Protein AF-M0N2U1-F1 (afdb_monomer_lite)

Radius of gyration: 25.05 Å; chains: 1; bounding box: 85×55×48 Å

Secondary structure (DSSP, 8-state):
-------------------------TTS-----S--GGG-TTGGGS-HHHHHHHHHHHHHHHHHHH-HHHHHHHH---SGGGGGGT-----BHHHHHHHHTTSTTS--HHHHHHHHHHHHHHHHHHHT--HHHHHHHTTTSS-HHHHHHHHTTSS--BHHHHHHHHHHHHHT--

pLDDT: mean 83.79, std 22.38, range [33.94, 98.12]

InterPro domains:
  IPR043809 Protein of unknown function DUF5791 [PF19104] (51-172)

Sequence (174 aa):
MGELAAVTGLAEALARGYGVTDELNPLTLGTATGAMFHDVENAGELTPDELRARYDELLRAVVESHGSDTVREETGVEGVGALTNGESPSLTLDEAAAVLALDPEEPDADAIAMEARDHLLMGMTTAVLDVEALESGIDGALDAREIQQKIEGRLAMELDEFALLHGHIEERKP

Structure (mmCIF, N/CA/C/O backbone):
data_AF-M0N2U1-F1
#
_entry.id   AF-M0N2U1-F1
#
loop_
_atom_site.group_PDB
_atom_site.id
_atom_site.type_symbol
_atom_site.label_atom_id
_atom_site.label_alt_id
_atom_site.label_comp_id
_atom_site.label_asym_id
_atom_site.label_entity_id
_atom_site.label_seq_id
_atom_site.pdbx_PDB_ins_code
_atom_site.Cartn_x
_atom_site.Cartn_y
_atom_site.Cartn_z
_atom_site.occupancy
_atom_site.B_iso_or_equiv
_atom_site.auth_seq_id
_atom_site.auth_comp_id
_atom_site.auth_asym_id
_atom_site.auth_atom_id
_atom_site.pdbx_PDB_model_num
ATOM 1 N N . MET A 1 1 ? 71.643 -44.324 28.286 1.00 44.03 1 MET A N 1
ATOM 2 C CA . MET A 1 1 ? 71.503 -43.471 27.090 1.00 44.03 1 MET A CA 1
ATOM 3 C C . MET A 1 1 ? 70.405 -42.478 27.443 1.00 44.03 1 MET A C 1
ATOM 5 O O . MET A 1 1 ? 69.265 -42.899 27.504 1.00 44.03 1 MET A O 1
ATOM 9 N N . GLY A 1 2 ? 70.680 -41.287 27.990 1.00 38.31 2 GLY A N 1
ATOM 10 C CA . GLY A 1 2 ? 71.534 -40.236 27.411 1.00 38.31 2 GLY A CA 1
ATOM 11 C C . GLY A 1 2 ? 70.868 -39.805 26.102 1.00 38.31 2 GLY A C 1
ATOM 12 O O . GLY A 1 2 ? 70.761 -40.653 25.231 1.00 38.31 2 GLY A O 1
ATOM 13 N N . GLU A 1 3 ? 70.335 -38.599 25.909 1.00 37.66 3 GLU A N 1
ATOM 14 C CA . GLU A 1 3 ? 71.029 -37.320 26.054 1.00 37.66 3 GLU A CA 1
ATOM 15 C C . GLU A 1 3 ? 70.107 -36.173 25.529 1.00 37.66 3 GLU A C 1
ATOM 17 O O . GLU A 1 3 ? 69.334 -36.413 24.608 1.00 37.66 3 GLU A O 1
ATOM 22 N N . LEU A 1 4 ? 70.215 -34.974 26.139 1.00 43.44 4 LEU A N 1
ATOM 23 C CA . LEU A 1 4 ? 69.931 -33.588 25.662 1.00 43.44 4 LEU A CA 1
ATOM 24 C C . LEU A 1 4 ? 68.534 -33.235 25.089 1.00 43.44 4 LEU A C 1
ATOM 26 O O . LEU A 1 4 ? 68.082 -33.776 24.093 1.00 43.44 4 LEU A O 1
ATOM 30 N N . ALA A 1 5 ? 67.739 -32.342 25.690 1.00 39.34 5 ALA A N 1
ATOM 31 C CA . ALA A 1 5 ? 67.954 -30.910 25.966 1.00 39.34 5 ALA A CA 1
ATOM 32 C C . ALA A 1 5 ? 68.132 -30.023 24.711 1.00 39.34 5 ALA A C 1
ATOM 34 O O . ALA A 1 5 ? 69.195 -29.989 24.107 1.00 39.34 5 ALA A O 1
ATOM 35 N N . ALA A 1 6 ? 67.057 -29.275 24.425 1.00 43.69 6 ALA A N 1
ATOM 36 C CA . ALA A 1 6 ? 66.978 -27.889 23.948 1.00 43.69 6 ALA A CA 1
ATOM 37 C C . ALA A 1 6 ? 67.895 -27.410 22.806 1.00 43.69 6 ALA A C 1
ATOM 39 O O . ALA A 1 6 ? 69.082 -27.206 23.020 1.00 43.69 6 ALA A O 1
ATOM 40 N N . VAL A 1 7 ? 67.285 -26.977 21.693 1.00 43.22 7 VAL A N 1
ATOM 41 C CA . VAL A 1 7 ? 67.688 -25.726 21.024 1.00 43.22 7 VAL A CA 1
ATOM 42 C C . VAL A 1 7 ? 66.454 -24.947 20.568 1.00 43.22 7 VAL A C 1
ATOM 44 O O . VAL A 1 7 ? 65.577 -25.430 19.860 1.00 43.22 7 VAL A O 1
ATOM 47 N N . THR A 1 8 ? 66.445 -23.719 21.052 1.00 40.38 8 THR A N 1
ATOM 48 C CA . THR A 1 8 ? 65.544 -22.591 20.883 1.00 40.38 8 THR A CA 1
ATOM 49 C C . THR A 1 8 ? 65.697 -21.936 19.504 1.00 40.38 8 THR A C 1
ATOM 51 O O . THR A 1 8 ? 66.813 -21.764 19.024 1.00 40.38 8 THR A O 1
ATOM 54 N N . GLY A 1 9 ? 64.591 -21.453 18.940 1.00 39.97 9 GLY A N 1
ATOM 55 C CA . GLY A 1 9 ? 64.540 -20.382 17.935 1.00 39.97 9 GLY A CA 1
ATOM 56 C C . GLY A 1 9 ? 63.079 -19.934 17.800 1.00 39.97 9 GLY A C 1
ATOM 57 O O . GLY A 1 9 ? 62.253 -20.742 17.397 1.00 39.97 9 GLY A O 1
ATOM 58 N N . LEU A 1 10 ? 62.638 -18.810 18.389 1.00 36.81 10 LEU A N 1
ATOM 59 C CA . LEU A 1 10 ? 62.730 -17.438 17.841 1.00 36.81 10 LEU A CA 1
ATOM 60 C C . LEU A 1 10 ? 62.338 -17.412 16.352 1.00 36.81 10 LEU A C 1
ATOM 62 O O . LEU A 1 10 ? 62.996 -18.062 15.557 1.00 36.81 10 LEU A O 1
ATOM 66 N N . ALA A 1 11 ? 61.358 -16.660 15.868 1.00 35.38 11 ALA A N 1
ATOM 67 C CA . ALA A 1 11 ? 60.443 -15.692 16.446 1.00 35.38 11 ALA A CA 1
ATOM 68 C C . ALA A 1 11 ? 59.390 -15.368 15.360 1.00 35.38 11 ALA A C 1
ATOM 70 O O . ALA A 1 11 ? 59.608 -15.644 14.186 1.00 35.38 11 ALA A O 1
ATOM 71 N N . GLU A 1 12 ? 58.316 -14.706 15.787 1.00 37.94 12 GLU A N 1
ATOM 72 C CA . GLU A 1 12 ? 57.487 -13.782 14.999 1.00 37.94 12 GLU A CA 1
ATOM 73 C C . GLU A 1 12 ? 56.358 -14.290 14.078 1.00 37.94 12 GLU A C 1
ATOM 75 O O . GLU A 1 12 ? 56.543 -14.923 13.047 1.00 37.94 12 GLU A O 1
ATOM 80 N N . ALA A 1 13 ? 55.176 -13.784 14.459 1.00 34.44 13 ALA A N 1
ATOM 81 C CA . ALA A 1 13 ? 54.140 -13.202 13.611 1.00 34.44 13 ALA A CA 1
ATOM 82 C C . ALA A 1 13 ? 53.221 -14.153 12.828 1.00 34.44 13 ALA A C 1
ATOM 84 O O . ALA A 1 13 ? 53.445 -14.463 11.666 1.00 34.44 13 ALA A O 1
ATOM 85 N N . LEU A 1 14 ? 52.068 -14.469 13.431 1.00 41.84 14 LEU A N 1
ATOM 86 C CA . LEU A 1 14 ? 50.807 -13.771 13.123 1.00 41.84 14 LEU A CA 1
ATOM 87 C C . LEU A 1 14 ? 49.700 -14.253 14.077 1.00 41.84 14 LEU A C 1
ATOM 89 O O . LEU A 1 14 ? 48.951 -15.185 13.804 1.00 41.84 14 LEU A O 1
ATOM 93 N N . ALA A 1 15 ? 49.599 -13.580 15.223 1.00 38.94 15 ALA A N 1
ATOM 94 C CA . ALA A 1 15 ? 48.403 -13.589 16.052 1.00 38.94 15 ALA A CA 1
ATOM 95 C C . ALA A 1 15 ? 47.474 -12.461 15.574 1.00 38.94 15 ALA A C 1
ATOM 97 O O . ALA A 1 15 ? 47.667 -11.300 15.939 1.00 38.94 15 ALA A O 1
ATOM 98 N N . ARG A 1 16 ? 46.491 -12.795 14.732 1.00 37.78 16 ARG A N 1
ATOM 99 C CA . ARG A 1 16 ? 45.284 -11.989 14.470 1.00 37.78 16 ARG A CA 1
ATOM 100 C C . ARG A 1 16 ? 44.292 -12.853 13.690 1.00 37.78 16 ARG A C 1
ATOM 102 O O . ARG A 1 16 ? 44.638 -13.327 12.625 1.00 37.78 16 ARG A O 1
ATOM 109 N N . GLY A 1 17 ? 43.084 -13.133 14.137 1.00 33.94 17 GLY A N 1
ATOM 110 C CA . GLY A 1 17 ? 42.399 -12.832 15.376 1.00 33.94 17 GLY A CA 1
ATOM 111 C C . GLY A 1 17 ? 41.213 -13.791 15.469 1.00 33.94 17 GLY A C 1
ATOM 112 O O . GLY A 1 17 ? 40.732 -14.271 14.451 1.00 33.94 17 GLY A O 1
ATOM 113 N N . TYR A 1 18 ? 40.835 -14.087 16.709 1.00 36.97 18 TYR A N 1
ATOM 114 C CA . TYR A 1 18 ? 39.482 -14.383 17.169 1.00 36.97 18 TYR A CA 1
ATOM 115 C C . TYR A 1 18 ? 38.571 -15.189 16.239 1.00 36.97 18 TYR A C 1
ATOM 117 O O . TYR A 1 18 ? 37.982 -14.663 15.299 1.00 36.97 18 TYR A O 1
ATOM 125 N N . GLY A 1 19 ? 38.347 -16.447 16.632 1.00 38.41 19 GLY A N 1
ATOM 126 C CA . GLY A 1 19 ? 37.052 -17.063 16.394 1.00 38.41 19 GLY A CA 1
ATOM 127 C C . GLY A 1 19 ? 35.972 -16.132 16.932 1.00 38.41 19 GLY A C 1
ATOM 128 O O . GLY A 1 19 ? 35.982 -15.779 18.112 1.00 38.41 19 GLY A O 1
ATOM 129 N N . VAL A 1 20 ? 35.085 -15.716 16.043 1.00 40.09 20 VAL A N 1
ATOM 130 C CA . VAL A 1 20 ? 33.765 -15.247 16.417 1.00 40.09 20 VAL A CA 1
ATOM 131 C C . VAL A 1 20 ? 32.837 -16.338 15.931 1.00 40.09 20 VAL A C 1
ATOM 133 O O . VAL A 1 20 ? 32.883 -16.775 14.783 1.00 40.09 20 VAL A O 1
ATOM 136 N N . THR A 1 21 ? 32.135 -16.866 16.914 1.00 36.91 21 THR A N 1
ATOM 137 C CA . THR A 1 21 ? 30.976 -17.723 16.807 1.00 36.91 21 THR A CA 1
ATOM 138 C C . THR A 1 21 ? 30.068 -17.286 15.671 1.00 36.91 21 THR A C 1
ATOM 140 O O . THR A 1 21 ? 29.909 -16.099 15.404 1.00 36.91 21 THR A O 1
ATOM 143 N N . ASP A 1 22 ? 29.451 -18.284 15.057 1.00 37.91 22 ASP A N 1
ATOM 144 C CA . ASP A 1 22 ? 28.152 -18.205 14.406 1.00 37.91 22 ASP A CA 1
ATOM 145 C C . ASP A 1 22 ? 27.139 -17.629 15.425 1.00 37.91 22 ASP A C 1
ATOM 147 O O . ASP A 1 22 ? 26.360 -18.340 16.055 1.00 37.91 22 ASP A O 1
ATOM 151 N N . GLU A 1 23 ? 27.258 -16.333 15.722 1.00 36.97 23 GLU A N 1
ATOM 152 C CA . GLU A 1 23 ? 26.198 -15.551 16.327 1.00 36.97 23 GLU A CA 1
ATOM 153 C C . GLU A 1 23 ? 25.194 -15.357 15.205 1.00 36.97 23 GLU A C 1
ATOM 155 O O . GLU A 1 23 ? 25.312 -14.456 14.376 1.00 36.97 23 GLU A O 1
ATOM 160 N N . LEU A 1 24 ? 24.214 -16.262 15.177 1.00 43.38 24 LEU A N 1
ATOM 161 C CA . LEU A 1 24 ? 22.829 -15.910 14.905 1.00 43.38 24 LEU A CA 1
ATOM 162 C C . LEU A 1 24 ? 22.649 -14.450 15.298 1.00 43.38 24 LEU A C 1
ATOM 164 O O . LEU A 1 24 ? 22.665 -14.169 16.491 1.00 43.38 24 LEU A O 1
ATOM 168 N N . ASN A 1 25 ? 22.576 -13.543 14.326 1.00 35.00 25 ASN A N 1
ATOM 169 C CA . ASN A 1 25 ? 22.327 -12.140 14.592 1.00 35.00 25 ASN A CA 1
ATOM 170 C C . ASN A 1 25 ? 20.995 -12.055 15.355 1.00 35.00 25 ASN A C 1
ATOM 172 O O . ASN A 1 25 ? 19.947 -12.225 14.731 1.00 35.00 25 ASN A O 1
ATOM 176 N N . PRO A 1 26 ? 20.976 -11.814 16.679 1.00 36.38 26 PRO A N 1
ATOM 177 C CA . PRO A 1 26 ? 19.733 -11.717 17.426 1.00 36.38 26 PRO A CA 1
ATOM 178 C C . PRO A 1 26 ? 19.161 -10.292 17.324 1.00 36.38 26 PRO A C 1
ATOM 180 O O . PRO A 1 26 ? 18.277 -9.937 18.094 1.00 36.38 26 PRO A O 1
ATOM 183 N N . LEU A 1 27 ? 19.673 -9.459 16.403 1.00 34.34 27 LEU A N 1
ATOM 184 C CA . LEU A 1 27 ? 19.346 -8.037 16.283 1.00 34.34 27 LEU A CA 1
ATOM 185 C C . LEU A 1 27 ? 18.507 -7.669 15.050 1.00 34.34 27 LEU A C 1
ATOM 187 O O . LEU A 1 27 ? 18.382 -6.490 14.752 1.00 34.34 27 LEU A O 1
ATOM 191 N N . THR A 1 28 ? 17.847 -8.627 14.393 1.00 42.94 28 THR A N 1
ATOM 192 C CA . THR A 1 28 ? 16.688 -8.319 13.520 1.00 42.94 28 THR A CA 1
ATOM 193 C C . THR A 1 28 ? 15.360 -8.759 14.146 1.00 42.94 28 THR A C 1
ATOM 195 O O . THR A 1 28 ? 14.371 -8.971 13.464 1.00 42.94 28 THR A O 1
ATOM 198 N N . LEU A 1 29 ? 15.330 -8.866 15.477 1.00 38.16 29 LEU A N 1
ATOM 199 C CA . LEU A 1 29 ? 14.142 -8.533 16.269 1.00 38.16 29 LEU A CA 1
ATOM 200 C C . LEU A 1 29 ? 14.312 -7.108 16.814 1.00 38.16 29 LEU A C 1
ATOM 202 O O . LEU A 1 29 ? 14.055 -6.828 17.985 1.00 38.16 29 LEU A O 1
ATOM 206 N N . GLY A 1 30 ? 14.834 -6.220 15.961 1.00 34.56 30 GLY A N 1
ATOM 207 C CA . GLY A 1 30 ? 14.670 -4.794 16.148 1.00 34.56 30 GLY A CA 1
ATOM 208 C C . GLY A 1 30 ? 13.175 -4.536 16.131 1.00 34.56 30 GLY A C 1
ATOM 209 O O . GLY A 1 30 ? 12.500 -4.843 15.156 1.00 34.56 30 GLY A O 1
ATOM 210 N N . THR A 1 31 ? 12.674 -4.082 17.269 1.00 35.28 31 THR A N 1
ATOM 211 C CA . THR A 1 31 ? 11.486 -3.246 17.391 1.00 35.28 31 THR A CA 1
ATOM 212 C C . THR A 1 31 ? 11.123 -2.612 16.049 1.00 35.28 31 THR A C 1
ATOM 214 O O . THR A 1 31 ? 11.934 -1.857 15.510 1.00 35.28 31 THR A O 1
ATOM 217 N N . ALA A 1 32 ? 9.942 -2.925 15.512 1.00 40.41 32 ALA A N 1
ATOM 218 C CA . ALA A 1 32 ? 9.318 -2.116 14.475 1.00 40.41 32 ALA A CA 1
ATOM 219 C C . ALA A 1 32 ? 9.077 -0.725 15.082 1.00 40.41 32 ALA A C 1
ATOM 221 O O . ALA A 1 32 ? 8.042 -0.456 15.669 1.00 40.41 32 ALA A O 1
ATOM 222 N N . THR A 1 33 ? 10.118 0.097 15.088 1.00 40.62 33 THR A N 1
ATOM 223 C CA . THR A 1 33 ? 10.041 1.524 15.345 1.00 40.62 33 THR A CA 1
ATOM 224 C C . THR A 1 33 ? 9.908 2.135 13.965 1.00 40.62 33 THR A C 1
ATOM 226 O O . THR A 1 33 ? 10.899 2.181 13.240 1.00 40.62 33 THR A O 1
ATOM 229 N N . GLY A 1 34 ? 8.692 2.533 13.603 1.00 52.81 34 GLY A N 1
ATOM 230 C CA . GLY A 1 34 ? 8.443 3.493 12.531 1.00 52.81 34 GLY A CA 1
ATOM 231 C C . GLY A 1 34 ? 8.988 3.125 11.149 1.00 52.81 34 GLY A C 1
ATOM 232 O O . GLY A 1 34 ? 9.773 3.900 10.608 1.00 52.81 34 GLY A O 1
ATOM 233 N N . ALA A 1 35 ? 8.686 1.936 10.619 1.00 64.44 35 ALA A N 1
ATOM 234 C CA . ALA A 1 35 ? 9.070 1.588 9.249 1.00 64.44 35 ALA A CA 1
ATOM 235 C C . ALA A 1 35 ? 7.842 1.698 8.344 1.00 64.44 35 ALA A C 1
ATOM 237 O O . ALA A 1 35 ? 6.945 0.852 8.403 1.00 64.44 35 ALA A O 1
ATOM 238 N N . MET A 1 36 ? 7.818 2.721 7.489 1.00 84.62 36 MET A N 1
ATOM 239 C CA . MET A 1 36 ? 6.762 2.892 6.498 1.00 84.62 36 MET A CA 1
ATOM 240 C C . MET A 1 36 ? 6.961 1.929 5.322 1.00 84.62 36 MET A C 1
ATOM 242 O O . MET A 1 36 ? 8.021 1.329 5.146 1.00 84.62 36 MET A O 1
ATOM 246 N N . PHE A 1 37 ? 5.949 1.773 4.462 1.00 88.56 37 PHE A N 1
ATOM 247 C CA . PHE A 1 37 ? 6.014 0.818 3.342 1.00 88.56 37 PHE A CA 1
ATOM 248 C C . PHE A 1 37 ? 7.235 1.012 2.425 1.00 88.56 37 PHE A C 1
ATOM 250 O O . PHE A 1 37 ? 7.741 0.053 1.841 1.00 88.56 37 PHE A O 1
ATOM 257 N N . HIS A 1 38 ? 7.713 2.248 2.285 1.00 84.81 38 HIS A N 1
ATOM 258 C CA . HIS A 1 38 ? 8.860 2.570 1.443 1.00 84.81 38 HIS A CA 1
ATOM 259 C C . HIS A 1 38 ? 10.224 2.355 2.131 1.00 84.81 38 HIS A C 1
ATOM 261 O O . HIS A 1 38 ? 11.243 2.341 1.446 1.00 84.81 38 HIS A O 1
ATOM 267 N N . ASP A 1 39 ? 10.246 2.111 3.446 1.00 90.00 39 ASP A N 1
ATOM 268 C CA . ASP A 1 39 ? 11.464 1.858 4.230 1.00 90.00 39 ASP A CA 1
ATOM 269 C C . ASP A 1 39 ? 11.890 0.382 4.234 1.00 90.00 39 ASP A C 1
ATOM 271 O O . ASP A 1 39 ? 12.915 0.028 4.822 1.00 90.00 39 ASP A O 1
ATOM 275 N N . VAL A 1 40 ? 11.117 -0.506 3.594 1.00 89.50 40 VAL A N 1
ATOM 276 C CA . VAL A 1 40 ? 11.459 -1.932 3.529 1.00 89.50 40 VAL A CA 1
ATOM 277 C C . VAL A 1 40 ? 12.793 -2.120 2.806 1.00 89.50 40 VAL A C 1
ATOM 279 O O . VAL A 1 40 ? 12.928 -1.895 1.603 1.00 89.50 40 VAL A O 1
ATOM 282 N N . GLU A 1 41 ? 13.790 -2.567 3.568 1.00 86.62 41 GLU A N 1
ATOM 283 C CA . GLU A 1 41 ? 15.153 -2.748 3.086 1.00 86.62 41 GLU A CA 1
ATOM 284 C C . GLU A 1 41 ? 15.235 -3.792 1.967 1.00 86.62 41 GLU A C 1
ATOM 286 O O . GLU A 1 41 ? 14.596 -4.845 2.016 1.00 86.62 41 GLU A O 1
ATOM 291 N N . ASN A 1 42 ? 16.110 -3.532 0.991 1.00 88.06 42 ASN A N 1
ATOM 292 C CA . ASN A 1 42 ? 16.373 -4.416 -0.149 1.00 88.06 42 ASN A CA 1
ATOM 293 C C . ASN A 1 42 ? 15.111 -4.753 -0.963 1.00 88.06 42 ASN A C 1
ATOM 295 O O . ASN A 1 42 ? 15.037 -5.826 -1.554 1.00 88.06 42 ASN A O 1
ATOM 299 N N . ALA A 1 43 ? 14.131 -3.845 -1.030 1.00 92.25 43 ALA A N 1
ATOM 300 C CA . ALA A 1 43 ? 12.902 -4.052 -1.799 1.00 92.25 43 ALA A CA 1
ATOM 301 C C . ALA A 1 43 ? 13.154 -4.453 -3.269 1.00 92.25 43 ALA A C 1
ATOM 303 O O . ALA A 1 43 ? 12.396 -5.250 -3.810 1.00 92.25 43 ALA A O 1
ATOM 304 N N . GLY A 1 44 ? 14.250 -3.991 -3.886 1.00 92.12 44 GLY A N 1
ATOM 305 C CA . GLY A 1 44 ? 14.653 -4.385 -5.245 1.00 92.12 44 GLY A CA 1
ATOM 306 C C . GLY A 1 44 ? 15.219 -5.804 -5.389 1.00 92.12 44 GLY A C 1
ATOM 307 O O . GLY A 1 44 ? 15.404 -6.273 -6.508 1.00 92.12 44 GLY A O 1
ATOM 308 N N . GLU A 1 45 ? 15.511 -6.494 -4.284 1.00 94.75 45 GLU A N 1
ATOM 309 C CA . GLU A 1 45 ? 15.961 -7.895 -4.271 1.00 94.75 45 GLU A CA 1
ATOM 310 C C . GLU A 1 45 ? 14.813 -8.882 -3.995 1.00 94.75 45 GLU A C 1
ATOM 312 O O . GLU A 1 45 ? 15.006 -10.095 -4.101 1.00 94.75 45 GLU A O 1
ATOM 317 N N . LEU A 1 46 ? 13.631 -8.375 -3.631 1.00 95.56 46 LEU A N 1
ATOM 318 C CA . LEU A 1 46 ? 12.468 -9.170 -3.253 1.00 95.56 46 LEU A CA 1
ATOM 319 C C . LEU A 1 46 ? 11.525 -9.361 -4.441 1.00 95.56 46 LEU A C 1
ATOM 321 O O . LEU A 1 46 ? 11.303 -8.457 -5.247 1.00 95.56 46 LEU A O 1
ATOM 325 N N . THR A 1 47 ? 10.908 -10.537 -4.522 1.00 95.62 47 THR A N 1
ATOM 326 C CA . THR A 1 47 ? 9.751 -10.722 -5.404 1.00 95.62 47 THR A CA 1
ATOM 327 C C . THR A 1 47 ? 8.557 -9.891 -4.910 1.00 95.62 47 THR A C 1
ATOM 329 O O . THR A 1 47 ? 8.488 -9.573 -3.718 1.00 95.62 47 THR A O 1
ATOM 332 N N . PRO A 1 48 ? 7.576 -9.566 -5.776 1.00 95.88 48 PRO A N 1
ATOM 333 C CA . PRO A 1 48 ? 6.384 -8.823 -5.360 1.00 95.88 48 PRO A CA 1
ATOM 334 C C . PRO A 1 48 ? 5.659 -9.458 -4.165 1.00 95.88 48 PRO A C 1
ATOM 336 O O . PRO A 1 48 ? 5.287 -8.748 -3.236 1.00 95.88 48 PRO A O 1
ATOM 339 N N . ASP A 1 49 ? 5.542 -10.790 -4.140 1.00 95.81 49 ASP A N 1
ATOM 340 C CA . ASP A 1 49 ? 4.904 -11.527 -3.041 1.00 95.81 49 ASP A CA 1
ATOM 341 C C . ASP A 1 49 ? 5.719 -11.452 -1.737 1.00 95.81 49 ASP A C 1
ATOM 343 O O . ASP A 1 49 ? 5.157 -11.315 -0.651 1.00 95.81 49 ASP A O 1
ATOM 347 N N . GLU A 1 50 ? 7.053 -11.517 -1.817 1.00 96.12 50 GLU A N 1
ATOM 348 C CA . GLU A 1 50 ? 7.924 -11.375 -0.643 1.00 96.12 50 GLU A CA 1
ATOM 349 C C . GLU A 1 50 ? 7.878 -9.955 -0.077 1.00 96.12 50 GLU A C 1
ATOM 351 O O . GLU A 1 50 ? 7.826 -9.782 1.140 1.00 96.12 50 GLU A O 1
ATOM 356 N N . LEU A 1 51 ? 7.869 -8.940 -0.945 1.00 96.19 51 LEU A N 1
ATOM 357 C CA . LEU A 1 51 ? 7.747 -7.543 -0.540 1.00 96.19 51 LEU A CA 1
ATOM 358 C C . LEU A 1 51 ? 6.363 -7.260 0.058 1.00 96.19 51 LEU A C 1
ATOM 360 O O . LEU A 1 51 ? 6.261 -6.636 1.115 1.00 96.19 51 LEU A O 1
ATOM 364 N N . ARG A 1 52 ? 5.306 -7.810 -0.546 1.00 96.75 52 ARG A N 1
ATOM 365 C CA . ARG A 1 52 ? 3.948 -7.772 0.000 1.00 96.75 52 ARG A CA 1
ATOM 366 C C . ARG A 1 52 ? 3.877 -8.398 1.394 1.00 96.75 52 ARG A C 1
ATOM 368 O O . ARG A 1 52 ? 3.284 -7.807 2.294 1.00 96.75 52 ARG A O 1
ATOM 375 N N . ALA A 1 53 ? 4.536 -9.537 1.606 1.00 95.75 53 ALA A N 1
ATOM 376 C CA . ALA A 1 53 ? 4.594 -10.179 2.916 1.00 95.75 53 ALA A CA 1
ATOM 377 C C . ALA A 1 53 ? 5.277 -9.296 3.978 1.00 95.75 53 ALA A C 1
ATOM 379 O O . ALA A 1 53 ? 4.857 -9.311 5.136 1.00 95.75 53 ALA A O 1
ATOM 380 N N . ARG A 1 54 ? 6.276 -8.480 3.603 1.00 95.94 54 ARG A N 1
ATOM 381 C CA . ARG A 1 54 ? 6.871 -7.488 4.521 1.00 95.94 54 ARG A CA 1
ATOM 382 C C . ARG A 1 54 ? 5.880 -6.396 4.911 1.00 95.94 54 ARG A C 1
ATOM 384 O O . ARG A 1 54 ? 5.842 -6.010 6.073 1.00 95.94 54 ARG A O 1
ATOM 391 N N . TYR A 1 55 ? 5.046 -5.928 3.986 1.00 96.56 55 TYR A N 1
ATOM 392 C CA . TYR A 1 55 ? 3.981 -4.975 4.325 1.00 96.56 55 TYR A CA 1
ATOM 393 C C . TYR A 1 55 ? 2.943 -5.598 5.248 1.00 96.56 55 TYR A C 1
ATOM 395 O O . TYR A 1 55 ? 2.533 -4.973 6.223 1.00 96.56 55 TYR A O 1
ATOM 403 N N . ASP A 1 56 ? 2.569 -6.852 4.997 1.00 96.62 56 ASP A N 1
ATOM 404 C CA . ASP A 1 56 ? 1.648 -7.574 5.869 1.00 96.62 56 ASP A CA 1
ATOM 405 C C . ASP A 1 56 ? 2.231 -7.774 7.281 1.00 96.62 56 ASP A C 1
ATOM 407 O O . ASP A 1 56 ? 1.477 -7.775 8.249 1.00 96.62 56 ASP A O 1
ATOM 411 N N . GLU A 1 57 ? 3.554 -7.912 7.435 1.00 95.44 57 GLU A N 1
ATOM 412 C CA . GLU A 1 57 ? 4.227 -7.938 8.744 1.00 95.44 57 GLU A CA 1
ATOM 413 C C . GLU A 1 57 ? 4.105 -6.603 9.491 1.00 95.44 57 GLU A C 1
ATOM 415 O O . GLU A 1 57 ? 3.777 -6.611 10.681 1.00 95.44 57 GLU A O 1
ATOM 420 N N . LEU A 1 58 ? 4.304 -5.472 8.801 1.00 94.44 58 LEU A N 1
ATOM 421 C CA . LEU A 1 58 ? 4.117 -4.133 9.375 1.00 94.44 58 LEU A CA 1
ATOM 422 C C . LEU A 1 58 ? 2.666 -3.938 9.838 1.00 94.44 58 LEU A C 1
ATOM 424 O O . LEU A 1 58 ? 2.408 -3.585 10.989 1.00 94.44 58 LEU A O 1
ATOM 428 N N . LEU A 1 59 ? 1.706 -4.261 8.970 1.00 95.69 59 LEU A N 1
ATOM 429 C CA . LEU A 1 59 ? 0.280 -4.155 9.280 1.00 95.69 59 LEU A CA 1
ATOM 430 C C . LEU A 1 59 ? -0.133 -5.107 10.407 1.00 95.69 59 LEU A C 1
ATOM 432 O O . LEU A 1 59 ? -0.899 -4.726 11.294 1.00 95.69 59 LEU A O 1
ATOM 436 N N . ARG A 1 60 ? 0.387 -6.341 10.413 1.00 95.88 60 ARG A N 1
ATOM 437 C CA . ARG A 1 60 ? 0.140 -7.319 11.480 1.00 95.88 60 ARG A CA 1
ATOM 438 C C . ARG A 1 60 ? 0.586 -6.778 12.830 1.00 95.88 60 ARG A C 1
ATOM 440 O O . ARG A 1 60 ? -0.168 -6.932 13.785 1.00 95.88 60 ARG A O 1
ATOM 447 N N . ALA A 1 61 ? 1.752 -6.138 12.917 1.00 94.25 61 ALA A N 1
ATOM 448 C CA . ALA A 1 61 ? 2.245 -5.582 14.175 1.00 94.25 61 ALA A CA 1
ATOM 449 C C . ALA A 1 61 ? 1.258 -4.561 14.771 1.00 94.25 61 ALA A C 1
ATOM 451 O O . ALA A 1 61 ? 0.928 -4.631 15.959 1.00 94.25 61 ALA A O 1
ATOM 452 N N . VAL A 1 62 ? 0.704 -3.680 13.935 1.00 95.12 62 VAL A N 1
ATOM 453 C CA . VAL A 1 62 ? -0.310 -2.708 14.367 1.00 95.12 62 VAL A CA 1
ATOM 454 C C . VAL A 1 62 ? -1.619 -3.402 14.762 1.00 95.12 62 VAL A C 1
ATOM 456 O O . VAL A 1 62 ? -2.184 -3.124 15.824 1.00 95.12 62 VAL A O 1
ATOM 459 N N . VAL A 1 63 ? -2.083 -4.374 13.971 1.00 95.69 63 VAL A N 1
ATOM 460 C CA . VAL A 1 63 ? -3.307 -5.139 14.272 1.00 95.69 63 VAL A CA 1
ATOM 461 C C . VAL A 1 63 ? -3.178 -5.950 15.565 1.00 95.69 63 VAL A C 1
ATOM 463 O O . VAL A 1 63 ? -4.146 -6.047 16.318 1.00 95.69 63 VAL A O 1
ATOM 466 N N . GLU A 1 64 ? -2.011 -6.518 15.859 1.00 95.00 64 GLU A N 1
ATOM 467 C CA . GLU A 1 64 ? -1.746 -7.238 17.109 1.00 95.00 64 GLU A CA 1
ATOM 468 C C . GLU A 1 64 ? -1.702 -6.298 18.321 1.00 95.00 64 GLU A C 1
ATOM 470 O O . GLU A 1 64 ? -2.166 -6.674 19.399 1.00 95.00 64 GLU A O 1
ATOM 475 N N . SER A 1 65 ? -1.203 -5.071 18.142 1.00 94.50 65 SER A N 1
ATOM 476 C CA . SER A 1 65 ? -1.142 -4.049 19.192 1.00 94.50 65 SER A CA 1
ATOM 477 C C . SER A 1 65 ? -2.530 -3.499 19.561 1.00 94.50 65 SER A C 1
ATOM 479 O O . SER A 1 65 ? -2.877 -3.414 20.742 1.00 94.50 65 SER A O 1
ATOM 481 N N . HIS A 1 66 ? -3.362 -3.178 18.563 1.00 94.38 66 HIS A N 1
ATOM 482 C CA . HIS A 1 66 ? -4.669 -2.534 18.774 1.00 94.38 66 HIS A CA 1
ATOM 483 C C . HIS A 1 66 ? -5.846 -3.521 18.837 1.00 94.38 66 HIS A C 1
ATOM 485 O O . HIS A 1 66 ? -6.884 -3.227 19.438 1.00 94.38 66 HIS A O 1
ATOM 491 N N . GLY A 1 67 ? -5.690 -4.703 18.240 1.00 95.19 67 GLY A N 1
ATOM 492 C CA . GLY A 1 67 ? -6.746 -5.689 18.038 1.00 95.19 67 GLY A CA 1
ATOM 493 C C . GLY A 1 67 ? -7.603 -5.392 16.803 1.00 95.19 67 GLY A C 1
ATOM 494 O O . GLY A 1 67 ? -8.030 -4.264 16.575 1.00 95.19 67 GLY A O 1
ATOM 495 N N . SER A 1 68 ? -7.912 -6.431 16.019 1.00 94.25 68 SER A N 1
ATOM 496 C CA . SER A 1 68 ? -8.639 -6.300 14.739 1.00 94.25 68 SER A CA 1
ATOM 497 C C . SER A 1 68 ? -10.009 -5.609 14.822 1.00 94.25 68 SER A C 1
ATOM 499 O O . SER A 1 68 ? -10.367 -4.879 13.901 1.00 94.25 68 SER A O 1
ATOM 501 N N . ASP A 1 69 ? -10.762 -5.791 15.913 1.00 95.38 69 ASP A N 1
ATOM 502 C CA . ASP A 1 69 ? -12.047 -5.104 16.103 1.00 95.38 69 ASP A CA 1
ATOM 503 C C . ASP A 1 69 ? -11.854 -3.589 16.271 1.00 95.38 69 ASP A C 1
ATOM 505 O O . ASP A 1 69 ? -12.567 -2.819 15.632 1.00 95.38 69 ASP A O 1
ATOM 509 N N . THR A 1 70 ? -10.857 -3.170 17.057 1.00 95.50 70 THR A N 1
ATOM 510 C CA . THR A 1 70 ? -10.491 -1.757 17.238 1.00 95.50 70 THR A CA 1
ATOM 511 C C . THR A 1 70 ? -10.026 -1.143 15.923 1.00 95.50 70 THR A C 1
ATOM 513 O O . THR A 1 70 ? -10.474 -0.063 15.559 1.00 95.50 70 THR A O 1
ATOM 516 N N . VAL A 1 71 ? -9.164 -1.847 15.177 1.00 96.62 71 VAL A N 1
ATOM 517 C CA . VAL A 1 71 ? -8.671 -1.366 13.876 1.00 96.62 71 VAL A CA 1
ATOM 518 C C . VAL A 1 71 ? -9.840 -1.110 12.930 1.00 96.62 71 VAL A C 1
ATOM 520 O O . VAL A 1 71 ? -9.924 -0.033 12.347 1.00 96.62 71 VAL A O 1
ATOM 523 N N . ARG A 1 72 ? -10.782 -2.054 12.823 1.00 96.56 72 ARG A N 1
ATOM 524 C CA . ARG A 1 72 ? -11.992 -1.882 12.008 1.00 96.56 72 ARG A CA 1
ATOM 525 C C . ARG A 1 72 ? -12.837 -0.696 12.477 1.00 96.56 72 ARG A C 1
ATOM 527 O O . ARG A 1 72 ? -13.334 0.052 11.646 1.00 96.56 72 ARG A O 1
ATOM 534 N N . GLU A 1 73 ? -13.032 -0.530 13.784 1.00 96.56 73 GLU A N 1
ATOM 535 C CA . GLU A 1 73 ? -13.842 0.565 14.337 1.00 96.56 73 GLU A CA 1
ATOM 536 C C . GLU A 1 73 ? -13.240 1.950 14.063 1.00 96.56 73 GLU A C 1
ATOM 538 O O . GLU A 1 73 ? -13.980 2.869 13.715 1.00 96.56 73 GLU A O 1
ATOM 543 N N . GLU A 1 74 ? -11.920 2.089 14.177 1.00 95.94 74 GLU A N 1
ATOM 544 C CA . GLU A 1 74 ? -11.222 3.370 14.006 1.00 95.94 74 GLU A CA 1
ATOM 545 C C . GLU A 1 74 ? -10.970 3.718 12.530 1.00 95.94 74 GLU A C 1
ATOM 547 O O . GLU A 1 74 ? -11.051 4.883 12.144 1.00 95.94 74 GLU A O 1
ATOM 552 N N . THR A 1 75 ? -10.694 2.720 11.684 1.00 96.19 75 THR A N 1
ATOM 553 C CA . THR A 1 75 ? -10.281 2.940 10.281 1.00 96.19 75 THR A CA 1
ATOM 554 C C . THR A 1 75 ? -11.378 2.640 9.261 1.00 96.19 75 THR A C 1
ATOM 556 O O . THR A 1 75 ? -11.322 3.117 8.131 1.00 96.19 75 THR A O 1
ATOM 559 N N . GLY A 1 76 ? -12.379 1.836 9.631 1.00 95.44 76 GLY A N 1
ATOM 560 C CA . GLY A 1 76 ? -13.371 1.294 8.701 1.00 95.44 76 GLY A CA 1
ATOM 561 C C . GLY A 1 76 ? -12.839 0.191 7.778 1.00 95.44 76 GLY A C 1
ATOM 562 O O . GLY A 1 76 ? -13.584 -0.268 6.913 1.00 95.44 76 GLY A O 1
ATOM 563 N N . VAL A 1 77 ? -11.582 -0.238 7.943 1.00 96.38 77 VAL A N 1
ATOM 564 C CA . VAL A 1 77 ? -10.958 -1.263 7.100 1.00 96.38 77 VAL A CA 1
ATOM 565 C C . VAL A 1 77 ? -11.394 -2.654 7.552 1.00 96.38 77 VAL A C 1
ATOM 567 O O . VAL A 1 77 ? -11.245 -3.047 8.712 1.00 96.38 77 VAL A O 1
ATOM 570 N N . GLU A 1 78 ? -11.928 -3.424 6.611 1.00 94.25 78 GLU A N 1
ATOM 571 C CA . GLU A 1 78 ? -12.395 -4.787 6.841 1.00 94.25 78 GLU A CA 1
ATOM 572 C C . GLU A 1 78 ? -11.301 -5.817 6.519 1.00 94.25 78 GLU A C 1
ATOM 574 O O . GLU A 1 78 ? -10.352 -5.557 5.788 1.00 94.25 78 GLU A O 1
ATOM 579 N N . GLY A 1 79 ? -11.422 -7.031 7.061 1.00 91.94 79 GLY A N 1
ATOM 580 C CA . GLY A 1 79 ? -10.541 -8.148 6.686 1.00 91.94 79 GLY A CA 1
ATOM 581 C C . GLY A 1 79 ? -9.123 -8.119 7.276 1.00 91.94 79 GLY A C 1
ATOM 582 O O . GLY A 1 79 ? -8.424 -9.124 7.180 1.00 91.94 79 GLY A O 1
ATOM 583 N N . VAL A 1 80 ? -8.724 -7.054 7.980 1.00 94.38 80 VAL A N 1
ATOM 584 C CA . VAL A 1 80 ? -7.409 -6.932 8.651 1.00 94.38 80 VAL A CA 1
ATOM 585 C C . VAL A 1 80 ? -7.115 -8.055 9.652 1.00 94.38 80 VAL A C 1
ATOM 587 O O . VAL A 1 80 ? -5.961 -8.384 9.901 1.00 94.38 80 VAL A O 1
ATOM 590 N N . GLY A 1 81 ? -8.149 -8.707 10.193 1.00 92.88 81 GLY A N 1
ATOM 591 C CA . GLY A 1 81 ? -7.991 -9.881 11.054 1.00 92.88 81 GLY A CA 1
ATOM 592 C C . GLY A 1 81 ? -7.345 -11.086 10.356 1.00 92.88 81 GLY A C 1
ATOM 593 O O . GLY A 1 81 ? -6.824 -11.958 11.038 1.00 92.88 81 GLY A O 1
ATOM 594 N N . ALA A 1 82 ? -7.336 -11.142 9.021 1.00 94.69 82 ALA A N 1
ATOM 595 C CA . ALA A 1 82 ? -6.642 -12.190 8.272 1.00 94.69 82 ALA A CA 1
ATOM 596 C C . ALA A 1 82 ? -5.108 -12.091 8.427 1.00 94.69 82 ALA A C 1
ATOM 598 O O . ALA A 1 82 ? -4.417 -13.110 8.443 1.00 94.69 82 ALA A O 1
ATOM 599 N N . LEU A 1 83 ? -4.577 -10.880 8.648 1.00 95.25 83 LEU A N 1
ATOM 600 C CA . LEU A 1 83 ? -3.140 -10.642 8.813 1.00 95.25 83 LEU A CA 1
ATOM 601 C C . LEU A 1 83 ? -2.560 -11.435 9.989 1.00 95.25 83 LEU A C 1
ATOM 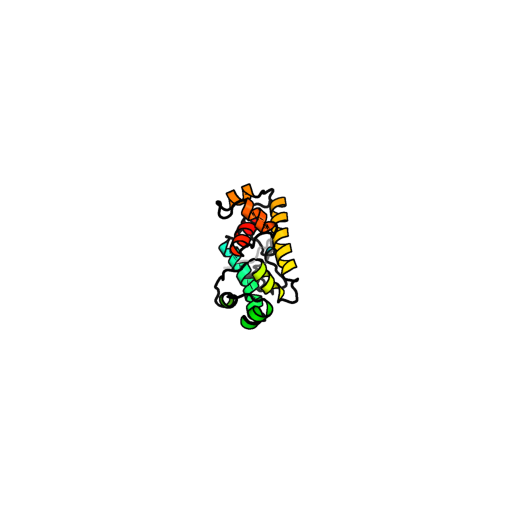603 O O . LEU A 1 83 ? -1.469 -11.996 9.872 1.00 95.25 83 LEU A O 1
ATOM 607 N N . THR A 1 84 ? -3.292 -11.553 11.102 1.00 93.88 84 THR A N 1
ATOM 608 C CA . THR A 1 84 ? -2.848 -12.295 12.299 1.00 93.88 84 THR A CA 1
ATOM 609 C C . THR A 1 84 ? -2.860 -13.814 12.107 1.00 93.88 84 THR A C 1
ATOM 611 O O . THR A 1 84 ? -2.193 -14.532 12.848 1.00 93.88 84 THR A O 1
ATOM 614 N N . ASN A 1 85 ? -3.543 -14.315 11.073 1.00 92.88 85 ASN A N 1
ATOM 615 C CA . ASN A 1 85 ? -3.490 -15.719 10.662 1.00 92.88 85 ASN A CA 1
ATOM 616 C C . ASN A 1 85 ? -2.355 -16.008 9.664 1.00 92.88 85 ASN A C 1
ATOM 618 O O . ASN A 1 85 ? -2.211 -17.149 9.222 1.00 92.88 85 ASN A O 1
ATOM 622 N N . GLY A 1 86 ? -1.553 -15.001 9.299 1.00 91.25 86 GLY A N 1
ATOM 623 C CA . GLY A 1 86 ? -0.519 -15.136 8.272 1.00 91.25 86 GLY A CA 1
ATOM 624 C C . GLY A 1 86 ? -1.050 -15.047 6.840 1.00 91.25 86 GLY A C 1
ATOM 625 O O . GLY A 1 86 ? -0.369 -15.489 5.920 1.00 91.25 86 GLY A O 1
ATOM 626 N N . GLU A 1 87 ? -2.261 -14.522 6.651 1.00 94.81 87 GLU A N 1
ATOM 627 C CA . GLU A 1 87 ? -2.883 -14.336 5.339 1.00 94.81 87 GLU A CA 1
ATOM 628 C C . GLU A 1 87 ? -2.665 -12.900 4.826 1.00 94.81 87 GLU A C 1
ATOM 630 O O . GLU A 1 87 ? -2.440 -11.981 5.615 1.00 94.81 87 GLU A O 1
ATOM 635 N N . SER A 1 88 ? -2.793 -12.708 3.510 1.00 94.50 88 SER A N 1
ATOM 636 C CA . SER A 1 88 ? -2.641 -11.416 2.825 1.00 94.50 88 SER A CA 1
ATOM 637 C C . SER A 1 88 ? -4.003 -10.949 2.284 1.00 94.50 88 SER A C 1
ATOM 639 O O . SER A 1 88 ? -4.398 -11.362 1.190 1.00 94.50 88 SER A O 1
ATOM 641 N N . PRO A 1 89 ? -4.790 -10.158 3.041 1.00 95.44 89 PRO A N 1
ATOM 642 C CA . PRO A 1 89 ? -6.089 -9.666 2.574 1.00 95.44 89 PRO A CA 1
ATOM 643 C C . PRO A 1 89 ? -5.933 -8.663 1.418 1.00 95.44 89 PRO A C 1
ATOM 645 O O . PRO A 1 89 ? -4.919 -7.977 1.325 1.00 95.44 89 PRO A O 1
ATOM 648 N N . SER A 1 90 ? -6.943 -8.534 0.552 1.00 95.88 90 SER A N 1
ATOM 649 C CA . SER A 1 90 ? -6.970 -7.454 -0.452 1.00 95.88 90 SER A CA 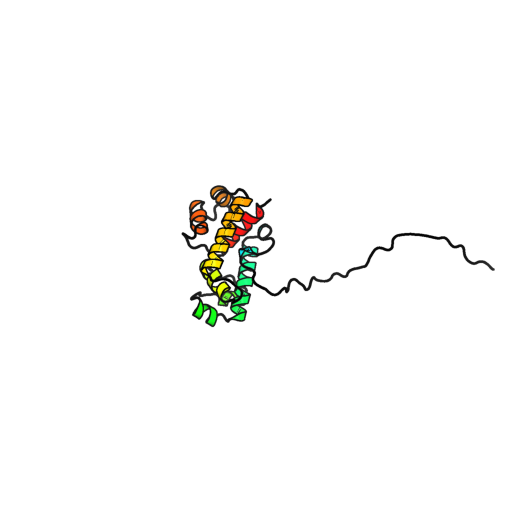1
ATOM 650 C C . SER A 1 90 ? -7.144 -6.128 0.277 1.00 95.88 90 SER A C 1
ATOM 652 O O . SER A 1 90 ? -8.160 -5.940 0.946 1.00 95.88 90 SER A O 1
ATOM 654 N N . LEU A 1 91 ? -6.145 -5.257 0.181 1.00 97.31 91 LEU A N 1
ATOM 655 C CA . LEU A 1 91 ? -6.130 -3.939 0.799 1.00 97.31 91 LEU A CA 1
ATOM 656 C C . LEU A 1 91 ? -5.597 -2.943 -0.220 1.00 97.31 91 LEU A C 1
ATOM 658 O O . LEU A 1 91 ? -4.604 -3.211 -0.897 1.00 97.31 91 LEU A O 1
ATOM 662 N N . THR A 1 92 ? -6.211 -1.772 -0.271 1.00 97.94 92 THR A N 1
ATOM 663 C CA . THR A 1 92 ? -5.638 -0.620 -0.962 1.00 97.94 92 THR A CA 1
ATOM 664 C C . THR A 1 92 ? -4.492 -0.015 -0.153 1.00 97.94 92 THR A C 1
ATOM 666 O O . THR A 1 92 ? -4.406 -0.182 1.064 1.00 97.94 92 THR A O 1
ATOM 669 N N . LEU A 1 93 ? -3.618 0.738 -0.821 1.00 97.56 93 LEU A N 1
ATOM 670 C CA . LEU A 1 93 ? -2.573 1.533 -0.179 1.00 97.56 93 LEU A CA 1
ATOM 671 C C . LEU A 1 93 ? -3.164 2.498 0.858 1.00 97.56 93 LEU A C 1
ATOM 673 O O . LEU A 1 93 ? -2.595 2.654 1.932 1.00 97.56 93 LEU A O 1
ATOM 677 N N . ASP A 1 94 ? -4.309 3.117 0.555 1.00 97.38 94 ASP A N 1
ATOM 678 C CA . ASP A 1 94 ? -4.962 4.072 1.455 1.00 97.38 94 ASP A CA 1
ATOM 679 C C . ASP A 1 94 ? -5.560 3.362 2.693 1.00 97.38 94 ASP A C 1
ATOM 681 O O . ASP A 1 94 ? -5.430 3.852 3.813 1.00 97.38 94 ASP A O 1
ATOM 685 N N . GLU A 1 95 ? -6.148 2.169 2.533 1.00 98.12 95 GLU A N 1
ATOM 686 C CA . GLU A 1 95 ? -6.610 1.345 3.665 1.00 98.12 95 GLU A CA 1
ATOM 687 C C . GLU A 1 95 ? -5.441 0.848 4.523 1.00 98.12 95 GLU A C 1
ATOM 689 O O . GLU A 1 95 ? -5.494 0.908 5.750 1.00 98.12 95 GLU A O 1
ATOM 694 N N . ALA A 1 96 ? -4.361 0.387 3.892 1.00 97.38 96 ALA A N 1
ATOM 695 C CA . ALA A 1 96 ? -3.159 -0.051 4.588 1.00 97.38 96 ALA A CA 1
ATOM 696 C C . ALA A 1 96 ? -2.503 1.110 5.362 1.00 97.38 96 ALA A C 1
ATOM 698 O O . ALA A 1 96 ? -2.103 0.942 6.514 1.00 97.38 96 ALA A O 1
ATOM 699 N N . ALA A 1 97 ? -2.460 2.306 4.770 1.00 97.38 97 ALA A N 1
ATOM 700 C CA . ALA A 1 97 ? -2.001 3.523 5.430 1.00 97.38 97 ALA A CA 1
ATOM 701 C C . ALA A 1 97 ? -2.889 3.907 6.624 1.00 97.38 97 ALA A C 1
ATOM 703 O O . ALA A 1 97 ? -2.370 4.283 7.672 1.00 97.38 97 ALA A O 1
ATOM 704 N N . ALA A 1 98 ? -4.213 3.754 6.511 1.00 97.56 98 ALA A N 1
ATOM 705 C CA . ALA A 1 98 ? -5.132 3.987 7.626 1.00 97.56 98 ALA A CA 1
ATOM 706 C C . ALA A 1 98 ? -4.867 3.053 8.811 1.00 97.56 98 ALA A C 1
ATOM 708 O O . ALA A 1 98 ? -4.965 3.480 9.960 1.00 97.56 98 ALA A O 1
ATOM 709 N N . VAL A 1 99 ? -4.501 1.798 8.540 1.00 97.00 99 VAL A N 1
ATOM 710 C CA . VAL A 1 99 ? -4.087 0.856 9.584 1.00 97.00 99 VAL A CA 1
ATOM 711 C C . VAL A 1 99 ? -2.766 1.293 10.214 1.00 97.00 99 VAL A C 1
ATOM 713 O O . VAL A 1 99 ? -2.714 1.368 11.436 1.00 97.00 99 VAL A O 1
ATOM 716 N N . LEU A 1 100 ? -1.730 1.614 9.427 1.00 95.12 100 LEU A N 1
ATOM 717 C CA . LEU A 1 100 ? -0.435 2.059 9.972 1.00 95.12 100 LEU A CA 1
ATOM 718 C C . LEU A 1 100 ? -0.553 3.322 10.834 1.00 95.12 100 LEU A C 1
ATOM 720 O O . LEU A 1 100 ? 0.052 3.383 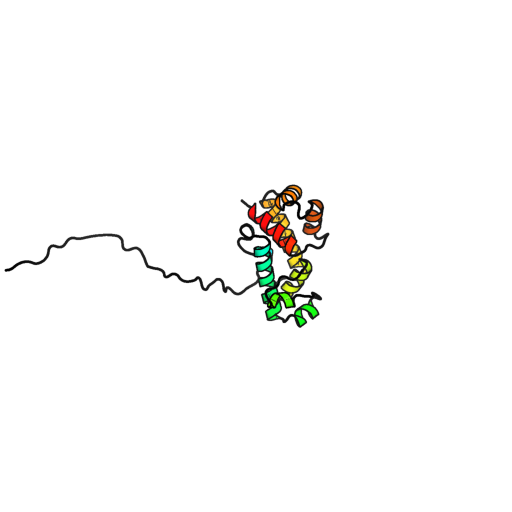11.897 1.00 95.12 100 LEU A O 1
ATOM 724 N N . ALA A 1 101 ? -1.394 4.278 10.434 1.00 96.06 101 ALA A N 1
ATOM 7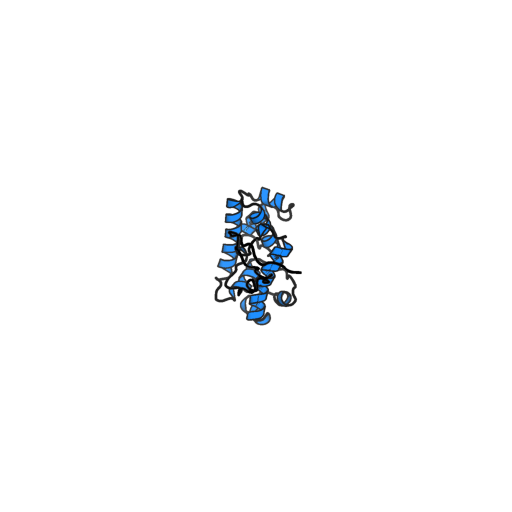25 C CA . ALA A 1 101 ? -1.615 5.535 11.154 1.00 96.06 101 ALA A CA 1
ATOM 726 C C . ALA A 1 101 ? -2.251 5.375 12.552 1.00 96.06 101 ALA A C 1
ATOM 728 O O . ALA A 1 101 ? -2.432 6.361 13.269 1.00 96.06 101 ALA A O 1
ATOM 729 N N . LEU A 1 102 ? -2.637 4.156 12.951 1.00 95.19 102 LEU A N 1
ATOM 730 C CA . LEU A 1 102 ? -3.033 3.873 14.333 1.00 95.19 102 LEU A CA 1
ATOM 731 C C . LEU A 1 102 ? -1.837 3.839 15.288 1.00 95.19 102 LEU A C 1
ATOM 733 O O . LEU A 1 102 ? -2.030 4.032 16.493 1.00 95.19 102 LEU A O 1
ATOM 737 N N . ASP A 1 103 ? -0.629 3.611 14.771 1.00 90.69 103 ASP A N 1
ATOM 738 C CA . ASP A 1 103 ? 0.591 3.769 15.545 1.00 90.69 103 ASP A CA 1
ATOM 739 C C . ASP A 1 103 ? 0.836 5.269 15.805 1.00 90.69 103 ASP A C 1
ATOM 741 O O . ASP A 1 103 ? 0.962 6.050 14.862 1.00 90.69 103 ASP A O 1
ATOM 745 N N . PRO A 1 104 ? 0.896 5.719 17.073 1.00 86.06 104 PRO A N 1
ATOM 746 C CA . PRO A 1 104 ? 1.095 7.130 17.399 1.00 86.06 104 PRO A CA 1
ATOM 747 C C . PRO A 1 104 ? 2.478 7.678 17.010 1.00 86.06 104 PRO A C 1
ATOM 749 O O . PRO A 1 104 ? 2.686 8.891 17.119 1.00 86.06 104 PRO A O 1
ATOM 752 N N . GLU A 1 105 ? 3.434 6.817 16.655 1.00 87.56 105 GLU A N 1
ATOM 753 C CA . GLU A 1 105 ? 4.746 7.217 16.140 1.00 87.56 105 GLU A CA 1
ATOM 754 C C . GLU A 1 105 ? 4.716 7.516 14.631 1.00 87.56 105 GLU A C 1
ATOM 756 O O . GLU A 1 105 ? 5.607 8.211 14.140 1.00 87.56 105 GLU A O 1
ATOM 761 N N . GLU A 1 106 ? 3.681 7.054 13.925 1.00 87.75 106 GLU A N 1
ATOM 762 C CA . GLU A 1 106 ? 3.501 7.243 12.487 1.00 87.75 106 GLU A CA 1
ATOM 763 C C . GLU A 1 106 ? 2.720 8.531 12.164 1.00 87.75 106 GLU A C 1
ATOM 765 O O . GLU A 1 106 ? 1.954 9.047 12.993 1.00 87.75 106 GLU A O 1
ATOM 770 N N . PRO A 1 107 ? 2.910 9.105 10.961 1.00 92.88 107 PRO A N 1
ATOM 771 C CA . PRO A 1 107 ? 2.101 10.226 10.511 1.00 92.88 107 PRO A CA 1
ATOM 772 C C . PRO A 1 107 ? 0.659 9.787 10.200 1.00 92.88 107 PRO A C 1
ATOM 774 O O . PRO A 1 107 ? 0.296 8.615 10.278 1.00 92.88 107 PRO A O 1
ATOM 777 N N . ASP A 1 108 ? -0.206 10.746 9.862 1.00 94.88 108 ASP A N 1
ATOM 778 C CA . ASP A 1 108 ? -1.584 10.421 9.489 1.00 94.88 108 ASP A CA 1
ATOM 779 C C . ASP A 1 108 ? -1.667 9.616 8.178 1.00 94.88 108 ASP A C 1
ATOM 781 O O . ASP A 1 108 ? -0.752 9.614 7.355 1.00 94.88 108 ASP A O 1
ATOM 785 N N . ALA A 1 109 ? -2.791 8.924 7.978 1.00 96.12 109 ALA A N 1
ATOM 786 C CA . ALA A 1 109 ? -2.984 8.008 6.854 1.00 96.12 109 ALA A CA 1
ATOM 787 C C . ALA A 1 109 ? -2.763 8.668 5.480 1.00 96.12 109 ALA A C 1
ATOM 789 O O . ALA A 1 109 ? -2.166 8.065 4.587 1.00 96.12 109 ALA A O 1
ATOM 790 N N . ASP A 1 110 ? -3.216 9.916 5.319 1.00 95.19 110 ASP A N 1
ATOM 791 C CA . ASP A 1 110 ? -3.065 10.666 4.070 1.00 95.19 110 ASP A CA 1
ATOM 792 C C . ASP A 1 110 ? -1.585 10.975 3.797 1.00 95.19 110 ASP A C 1
ATOM 794 O O . ASP A 1 110 ? -1.130 10.862 2.655 1.00 95.19 110 ASP A O 1
ATOM 798 N N . ALA A 1 111 ? -0.822 11.337 4.833 1.00 95.62 111 ALA A N 1
ATOM 799 C CA . ALA A 1 111 ? 0.615 11.556 4.739 1.00 95.62 111 ALA A CA 1
ATOM 800 C C . ALA A 1 111 ? 1.365 10.261 4.397 1.00 95.62 111 ALA A C 1
ATOM 802 O O . ALA A 1 111 ? 2.154 10.269 3.454 1.00 95.62 111 ALA A O 1
ATOM 803 N N . ILE A 1 112 ? 1.064 9.141 5.065 1.00 95.88 112 ILE A N 1
ATOM 804 C CA . ILE A 1 112 ? 1.677 7.832 4.770 1.00 95.88 112 ILE A CA 1
ATOM 805 C C . ILE A 1 112 ? 1.467 7.454 3.294 1.00 95.88 112 ILE A C 1
ATOM 807 O O . ILE A 1 112 ? 2.419 7.118 2.584 1.00 95.88 112 ILE A O 1
ATOM 811 N N . ALA A 1 113 ? 0.227 7.531 2.799 1.00 96.12 113 ALA A N 1
ATOM 812 C CA . ALA A 1 113 ? -0.089 7.189 1.413 1.00 96.12 113 ALA A CA 1
ATOM 813 C C . ALA A 1 113 ? 0.566 8.156 0.408 1.00 96.12 113 ALA A C 1
ATOM 815 O O . ALA A 1 113 ? 1.004 7.741 -0.670 1.00 96.12 113 ALA A O 1
ATOM 816 N N . MET A 1 114 ? 0.647 9.447 0.748 1.00 95.44 114 MET A N 1
ATOM 817 C CA . MET A 1 114 ? 1.311 10.457 -0.077 1.00 95.44 114 MET A CA 1
ATOM 818 C C . MET A 1 114 ? 2.817 10.217 -0.166 1.00 95.44 114 MET A C 1
ATOM 820 O O . MET A 1 114 ? 3.361 10.250 -1.267 1.00 95.44 114 MET A O 1
ATOM 824 N N . GLU A 1 115 ? 3.476 9.945 0.958 1.00 95.75 115 GLU A N 1
ATOM 825 C CA . GLU A 1 115 ? 4.911 9.664 1.007 1.00 95.75 115 GLU A CA 1
ATOM 826 C C . GLU A 1 115 ? 5.254 8.375 0.258 1.00 95.75 115 GLU A C 1
ATOM 828 O O . GLU A 1 115 ? 6.193 8.359 -0.534 1.00 95.75 115 GLU A O 1
ATOM 833 N N . ALA A 1 116 ? 4.436 7.326 0.394 1.00 96.06 116 ALA A N 1
ATOM 834 C CA . ALA A 1 116 ? 4.599 6.099 -0.382 1.00 96.06 116 ALA A CA 1
ATOM 835 C C . ALA A 1 116 ? 4.551 6.361 -1.902 1.00 96.06 116 ALA A C 1
ATOM 837 O O . ALA A 1 116 ? 5.389 5.856 -2.652 1.00 96.06 116 ALA A O 1
ATOM 838 N N . ARG A 1 117 ? 3.606 7.187 -2.374 1.00 96.81 117 ARG A N 1
ATOM 839 C CA . ARG A 1 117 ? 3.500 7.571 -3.796 1.00 96.81 117 ARG A CA 1
ATOM 840 C C . ARG A 1 117 ? 4.650 8.476 -4.248 1.00 96.81 117 ARG A C 1
ATOM 842 O O . ARG A 1 117 ? 5.161 8.294 -5.354 1.00 96.81 117 ARG A O 1
ATOM 849 N N . ASP A 1 118 ? 5.066 9.429 -3.415 1.00 96.00 118 ASP A N 1
ATOM 850 C CA . ASP A 1 118 ? 6.208 10.304 -3.703 1.00 96.00 118 ASP A CA 1
ATOM 851 C C . ASP A 1 118 ? 7.505 9.499 -3.823 1.00 96.00 118 ASP A C 1
ATOM 853 O O . ASP A 1 118 ? 8.290 9.717 -4.745 1.00 96.00 118 ASP A O 1
ATOM 857 N N . HIS A 1 119 ? 7.687 8.482 -2.977 1.00 95.06 119 HIS A N 1
ATOM 858 C CA . HIS A 1 119 ? 8.833 7.583 -3.068 1.00 95.06 119 HIS A CA 1
ATOM 859 C C . HIS A 1 119 ? 8.872 6.819 -4.394 1.00 95.06 119 HIS A C 1
ATOM 861 O O . HIS A 1 119 ? 9.936 6.734 -5.009 1.00 95.06 119 HIS A O 1
ATOM 867 N N . LEU A 1 120 ? 7.727 6.343 -4.905 1.00 95.88 120 LEU A N 1
ATOM 868 C CA . LEU A 1 120 ? 7.670 5.757 -6.252 1.00 95.88 120 LEU A CA 1
ATOM 869 C C . LEU A 1 120 ? 8.132 6.766 -7.313 1.00 95.88 120 LEU A C 1
ATOM 871 O O . LEU A 1 120 ? 8.958 6.434 -8.163 1.00 95.88 120 LEU A O 1
ATOM 875 N N . LEU A 1 121 ? 7.658 8.013 -7.247 1.00 95.56 121 LEU A N 1
ATOM 876 C CA . LEU A 1 121 ? 8.030 9.073 -8.192 1.00 95.56 121 LEU A CA 1
ATOM 877 C C . LEU A 1 121 ? 9.536 9.405 -8.134 1.00 95.56 121 LEU A C 1
ATOM 879 O O . LEU A 1 121 ? 10.209 9.532 -9.166 1.00 95.56 121 LEU A O 1
ATOM 883 N N . MET A 1 122 ? 10.082 9.527 -6.926 1.00 95.19 122 MET A N 1
ATOM 884 C CA . MET A 1 122 ? 11.503 9.774 -6.684 1.00 95.19 122 MET A CA 1
ATOM 885 C C . MET A 1 122 ? 12.364 8.594 -7.139 1.00 95.19 122 MET A C 1
ATOM 887 O O . MET A 1 122 ? 13.432 8.782 -7.736 1.00 95.19 122 MET A O 1
ATOM 891 N N . GLY A 1 123 ? 11.879 7.374 -6.916 1.00 95.69 123 GLY A N 1
ATOM 892 C CA . GLY A 1 123 ? 12.519 6.151 -7.363 1.00 95.69 123 GLY A CA 1
ATOM 893 C C . GLY A 1 123 ? 12.556 6.042 -8.884 1.00 95.69 123 GLY A C 1
ATOM 894 O O . GLY A 1 123 ? 13.630 5.820 -9.440 1.00 95.69 123 GLY A O 1
ATOM 895 N N . MET A 1 124 ? 11.441 6.320 -9.566 1.00 95.69 124 MET A N 1
ATOM 896 C CA . MET A 1 124 ? 11.385 6.408 -11.030 1.00 95.69 124 MET A CA 1
ATOM 897 C C . MET A 1 124 ? 12.378 7.434 -11.574 1.00 95.69 124 MET A C 1
ATOM 899 O O . MET A 1 124 ? 13.099 7.158 -12.530 1.00 95.69 124 MET A O 1
ATOM 903 N N . THR A 1 125 ? 12.466 8.606 -10.940 1.00 94.88 125 THR A N 1
ATOM 904 C CA . THR A 1 125 ? 13.405 9.660 -11.351 1.00 94.88 125 THR A CA 1
ATOM 905 C C . THR A 1 125 ? 14.860 9.203 -11.210 1.00 94.88 125 THR A C 1
ATOM 907 O O . THR A 1 125 ? 15.688 9.495 -12.072 1.00 94.88 125 THR A O 1
ATOM 910 N N . THR A 1 126 ? 15.172 8.460 -10.147 1.00 94.75 126 THR A N 1
ATOM 911 C CA . THR A 1 126 ? 16.522 7.948 -9.866 1.00 94.75 126 THR A CA 1
ATOM 912 C C . THR A 1 126 ? 16.904 6.794 -10.795 1.00 94.75 126 THR A C 1
ATOM 914 O O . THR A 1 126 ? 18.020 6.767 -11.310 1.00 94.75 126 THR A O 1
ATOM 917 N N . ALA A 1 127 ? 15.974 5.874 -11.049 1.00 94.88 127 ALA A N 1
ATOM 918 C CA . ALA A 1 127 ? 16.140 4.764 -11.984 1.00 94.88 127 ALA A CA 1
ATOM 919 C C . ALA A 1 127 ? 16.010 5.196 -13.461 1.00 94.88 127 ALA A C 1
ATOM 921 O O . ALA A 1 127 ? 16.261 4.402 -14.365 1.00 94.88 127 ALA A O 1
ATOM 922 N N . VAL A 1 128 ? 15.643 6.460 -13.716 1.00 95.94 128 VAL A N 1
ATOM 923 C CA . VAL A 1 128 ? 15.394 7.019 -15.056 1.00 95.94 128 VAL A CA 1
ATOM 924 C C . VAL A 1 128 ? 14.334 6.198 -15.810 1.00 95.94 128 VAL A C 1
ATOM 926 O O . VAL A 1 128 ? 14.483 5.877 -16.988 1.00 95.94 128 VAL A O 1
ATOM 929 N N . LEU A 1 129 ? 13.261 5.839 -15.101 1.00 95.25 129 LEU A N 1
ATOM 930 C CA . LEU A 1 129 ? 12.123 5.087 -15.622 1.00 95.25 129 LEU A CA 1
ATOM 931 C C . LEU A 1 129 ? 10.962 6.030 -15.941 1.00 95.25 129 LEU A C 1
ATOM 933 O O . LEU A 1 129 ? 10.606 6.895 -15.140 1.00 95.25 129 LEU A O 1
ATOM 937 N N . ASP A 1 130 ? 10.341 5.827 -17.099 1.00 96.44 130 ASP A N 1
ATOM 938 C CA . ASP A 1 130 ? 9.019 6.364 -17.409 1.00 96.44 130 ASP A CA 1
ATOM 939 C C . ASP A 1 130 ? 7.936 5.288 -17.203 1.00 96.44 130 ASP A C 1
ATOM 941 O O . ASP A 1 130 ? 8.219 4.131 -16.883 1.00 96.44 130 ASP A O 1
ATOM 945 N N . VAL A 1 131 ? 6.668 5.678 -17.344 1.00 95.94 131 VAL A N 1
ATOM 946 C CA . VAL A 1 131 ? 5.528 4.770 -17.137 1.00 95.94 131 VAL A CA 1
ATOM 947 C C . VAL A 1 131 ? 5.437 3.662 -18.192 1.00 95.94 131 VAL A C 1
ATOM 949 O O . VAL A 1 131 ? 4.936 2.586 -17.885 1.00 95.94 131 VAL A O 1
ATOM 952 N N . GLU A 1 132 ? 5.949 3.890 -19.406 1.00 96.56 132 GLU A N 1
ATOM 953 C CA . GLU A 1 132 ? 5.980 2.879 -20.475 1.00 96.56 132 GLU A CA 1
ATOM 954 C C . GLU A 1 132 ? 7.056 1.818 -20.186 1.00 96.56 132 GLU A C 1
ATOM 956 O O . GLU A 1 132 ? 6.843 0.621 -20.390 1.00 96.56 132 GLU A O 1
ATOM 961 N N . ALA A 1 133 ? 8.205 2.243 -19.656 1.00 95.38 133 ALA A N 1
ATOM 962 C CA . ALA A 1 133 ? 9.264 1.364 -19.186 1.00 95.38 133 ALA A CA 1
ATOM 963 C C . ALA A 1 133 ? 8.813 0.530 -17.982 1.00 95.38 133 ALA A C 1
ATOM 965 O O . ALA A 1 133 ? 9.145 -0.654 -17.925 1.00 95.38 133 ALA A O 1
ATOM 966 N N . LEU A 1 134 ? 8.039 1.116 -17.059 1.00 95.19 134 LEU A N 1
ATOM 967 C CA . LEU A 1 134 ? 7.423 0.373 -15.957 1.00 95.19 134 LEU A CA 1
ATOM 968 C C . LEU A 1 134 ? 6.427 -0.663 -16.461 1.00 95.19 134 LEU A C 1
ATOM 970 O O . LEU A 1 134 ? 6.584 -1.828 -16.119 1.00 95.19 134 LEU A O 1
ATOM 974 N N . GLU A 1 135 ? 5.464 -0.272 -17.304 1.00 97.00 135 GLU A N 1
ATOM 975 C CA . GLU A 1 135 ? 4.495 -1.197 -17.914 1.00 97.00 135 GLU A CA 1
ATOM 976 C C . GLU A 1 135 ? 5.213 -2.391 -18.558 1.00 97.00 135 GLU A C 1
ATOM 978 O O . GLU A 1 135 ? 4.893 -3.546 -18.276 1.00 97.00 135 GLU A O 1
ATOM 983 N N . SER A 1 136 ? 6.237 -2.126 -19.377 1.00 95.50 136 SER A N 1
ATOM 984 C CA . SER A 1 136 ? 7.032 -3.186 -20.002 1.00 95.50 136 SER A CA 1
ATOM 985 C C . SER A 1 136 ? 7.842 -4.009 -18.997 1.00 95.50 136 SER A C 1
ATOM 987 O O . SER A 1 136 ? 8.169 -5.157 -19.293 1.00 95.50 136 SER A O 1
ATOM 989 N N . GLY A 1 137 ? 8.241 -3.420 -17.873 1.00 92.31 137 GLY A N 1
ATOM 990 C CA . GLY A 1 137 ? 9.055 -4.052 -16.841 1.00 92.31 137 GLY A CA 1
ATOM 991 C C . GLY A 1 137 ? 8.270 -4.983 -15.920 1.00 92.31 137 GLY A C 1
ATOM 992 O O . GLY A 1 137 ? 8.849 -5.933 -15.402 1.00 92.31 137 GLY A O 1
ATOM 993 N N . ILE A 1 138 ? 6.965 -4.745 -15.776 1.00 94.81 138 ILE A N 1
ATOM 994 C CA . ILE A 1 138 ? 6.034 -5.561 -14.983 1.00 94.81 138 ILE A CA 1
ATOM 995 C C . ILE A 1 138 ? 5.166 -6.480 -15.860 1.00 94.81 138 ILE A C 1
ATOM 997 O O . ILE A 1 138 ? 4.052 -6.845 -15.484 1.00 94.81 138 ILE A O 1
ATOM 1001 N N . ASP A 1 139 ? 5.650 -6.815 -17.061 1.00 92.62 139 ASP A N 1
ATOM 1002 C CA . ASP A 1 139 ? 4.972 -7.677 -18.043 1.00 92.62 139 ASP A CA 1
ATOM 1003 C C . ASP A 1 139 ? 3.542 -7.222 -18.415 1.00 92.62 139 ASP A C 1
ATOM 1005 O O . ASP A 1 139 ? 2.679 -8.035 -18.755 1.00 92.62 139 ASP A O 1
ATOM 1009 N N . GLY A 1 140 ? 3.274 -5.913 -18.373 1.00 91.00 140 GLY A N 1
ATOM 1010 C CA . GLY A 1 140 ? 1.964 -5.344 -18.693 1.00 91.00 140 GLY A CA 1
ATOM 1011 C C . GLY A 1 140 ? 0.877 -5.650 -17.660 1.00 91.00 140 GLY A C 1
ATOM 1012 O O . GLY A 1 140 ? -0.305 -5.609 -18.000 1.00 91.00 140 GLY A O 1
ATOM 1013 N N . ALA A 1 141 ? 1.252 -5.971 -16.415 1.00 93.50 141 ALA A N 1
ATOM 1014 C CA . ALA A 1 141 ? 0.304 -6.170 -15.317 1.00 93.50 141 ALA A CA 1
ATOM 1015 C C . ALA A 1 141 ? -0.574 -4.931 -15.061 1.00 93.50 141 ALA A C 1
ATOM 1017 O O . ALA A 1 141 ? -1.746 -5.073 -14.721 1.00 93.50 141 ALA A O 1
ATOM 1018 N N . LEU A 1 142 ? -0.014 -3.737 -15.272 1.00 96.06 142 LEU A N 1
ATOM 1019 C CA . LEU A 1 142 ? -0.720 -2.457 -15.287 1.00 96.06 142 LEU A CA 1
ATOM 1020 C C . LEU A 1 142 ? -0.319 -1.693 -16.545 1.00 96.06 142 LEU A C 1
ATOM 1022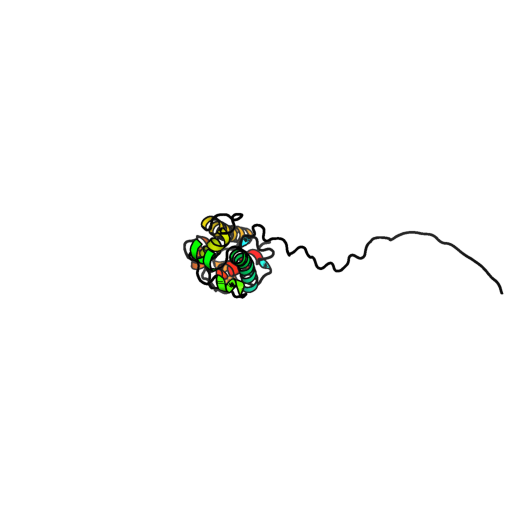 O O . LEU A 1 142 ? 0.851 -1.713 -16.931 1.00 96.06 142 LEU A O 1
ATOM 1026 N N . ASP A 1 143 ? -1.271 -0.992 -17.158 1.00 96.81 143 ASP A N 1
ATOM 1027 C CA . ASP A 1 143 ? -0.966 -0.122 -18.292 1.00 96.81 143 ASP A CA 1
ATOM 1028 C C . ASP A 1 143 ? -0.328 1.205 -17.837 1.00 96.81 143 ASP A C 1
ATOM 1030 O O . ASP A 1 143 ? -0.551 1.676 -16.718 1.00 96.81 143 ASP A O 1
ATOM 1034 N N . ALA A 1 144 ? 0.460 1.846 -18.704 1.00 96.44 144 ALA A N 1
ATOM 1035 C CA . ALA A 1 144 ? 1.174 3.082 -18.379 1.00 96.44 144 ALA A CA 1
ATOM 1036 C C . ALA A 1 144 ? 0.265 4.210 -17.855 1.00 96.44 144 ALA A C 1
ATOM 1038 O O . ALA A 1 144 ? 0.669 5.006 -17.000 1.00 96.44 144 ALA A O 1
ATOM 1039 N N . ARG A 1 145 ? -0.976 4.302 -18.351 1.00 97.38 145 ARG A N 1
ATOM 1040 C CA . ARG A 1 145 ? -1.930 5.323 -17.905 1.00 97.38 145 ARG A CA 1
ATOM 1041 C C . ARG A 1 145 ? -2.451 4.995 -16.511 1.00 97.38 145 ARG A C 1
ATOM 1043 O O . ARG A 1 145 ? -2.615 5.911 -15.706 1.00 97.38 145 ARG A O 1
ATOM 1050 N N . GLU A 1 146 ? -2.737 3.732 -16.244 1.00 97.19 146 GLU A N 1
ATOM 1051 C CA . GLU A 1 146 ? -3.149 3.239 -14.939 1.00 97.19 146 GLU A CA 1
ATOM 1052 C C . GLU A 1 146 ? -2.055 3.485 -13.895 1.00 97.19 146 GLU A C 1
ATOM 1054 O O . GLU A 1 146 ? -2.337 4.101 -12.864 1.00 97.19 146 GLU A O 1
ATOM 1059 N N . ILE A 1 147 ? -0.798 3.149 -14.210 1.00 96.75 147 ILE A N 1
ATOM 1060 C CA . ILE A 1 147 ? 0.371 3.444 -13.365 1.00 96.75 147 ILE A CA 1
ATOM 1061 C C . ILE A 1 147 ? 0.435 4.942 -13.048 1.00 96.75 147 ILE A C 1
ATOM 1063 O O . ILE A 1 147 ? 0.500 5.329 -11.880 1.00 96.75 147 ILE A O 1
ATOM 1067 N N . GLN A 1 148 ? 0.346 5.800 -14.071 1.00 96.69 148 GLN A N 1
ATOM 1068 C CA . GLN A 1 148 ? 0.370 7.249 -13.874 1.00 96.69 148 GLN A CA 1
ATOM 1069 C C . GLN A 1 148 ? -0.759 7.721 -12.945 1.00 96.69 148 GLN A C 1
ATOM 1071 O O . GLN A 1 148 ? -0.527 8.523 -12.043 1.00 96.69 148 GLN A O 1
ATOM 1076 N N . GLN A 1 149 ? -1.988 7.239 -13.149 1.00 97.69 149 GLN A N 1
ATOM 1077 C CA . GLN A 1 149 ? -3.130 7.648 -12.332 1.00 97.69 149 GLN A CA 1
ATOM 1078 C C . GLN A 1 149 ? -3.002 7.197 -10.877 1.00 97.69 149 GLN A C 1
ATOM 1080 O O . GLN A 1 149 ? -3.369 7.967 -9.990 1.00 97.69 149 GLN A O 1
ATOM 1085 N N . LYS A 1 150 ? -2.480 5.994 -10.626 1.00 97.12 150 LYS A N 1
ATOM 1086 C CA . LYS A 1 150 ? -2.276 5.472 -9.270 1.00 97.12 150 LYS A CA 1
ATOM 1087 C C . LYS A 1 150 ? -1.155 6.218 -8.535 1.00 97.12 150 LYS A C 1
ATOM 1089 O O . LYS A 1 150 ? -1.354 6.614 -7.389 1.00 97.12 150 LYS A O 1
ATOM 1094 N N . ILE A 1 151 ? -0.025 6.495 -9.195 1.00 94.94 151 ILE A N 1
ATOM 1095 C CA . ILE A 1 151 ? 1.081 7.284 -8.609 1.00 94.94 151 ILE A CA 1
ATOM 1096 C C . ILE A 1 151 ? 0.638 8.724 -8.316 1.00 94.94 151 ILE A C 1
ATOM 1098 O O . ILE A 1 151 ? 0.941 9.266 -7.260 1.00 94.94 151 ILE A O 1
ATOM 1102 N N . GLU A 1 152 ? -0.154 9.340 -9.200 1.00 94.00 152 GLU A N 1
ATOM 1103 C CA . GLU A 1 152 ? -0.728 10.675 -8.967 1.00 94.00 152 GLU A CA 1
ATOM 1104 C C . GLU A 1 152 ? -1.877 10.681 -7.931 1.00 94.00 152 GLU A C 1
ATOM 1106 O O . GLU A 1 152 ? -2.476 11.733 -7.693 1.00 94.00 152 GLU A O 1
ATOM 1111 N N . GLY A 1 153 ? -2.238 9.529 -7.350 1.00 93.88 153 GLY A N 1
ATOM 1112 C CA . GLY A 1 153 ? -3.330 9.397 -6.378 1.00 93.88 153 GLY A CA 1
ATOM 1113 C C . GLY A 1 153 ? -4.729 9.652 -6.954 1.00 93.88 153 GLY A C 1
ATOM 1114 O O . GLY A 1 153 ? -5.662 9.972 -6.222 1.00 93.88 153 GLY A O 1
ATOM 1115 N N . ARG A 1 154 ? -4.894 9.556 -8.279 1.00 95.31 154 ARG A N 1
ATOM 1116 C CA . ARG A 1 154 ? -6.180 9.733 -8.983 1.00 95.31 154 ARG A CA 1
ATOM 1117 C C . ARG A 1 154 ? -6.978 8.440 -9.120 1.00 95.31 154 ARG A C 1
ATOM 1119 O O . ARG A 1 154 ? -8.164 8.500 -9.445 1.00 95.31 154 ARG A O 1
ATOM 1126 N N . LEU A 1 155 ? -6.326 7.301 -8.921 1.00 96.19 155 LEU A N 1
ATOM 1127 C CA . LEU A 1 155 ? -6.925 5.975 -8.892 1.00 96.19 155 LEU A CA 1
ATOM 1128 C C . LEU A 1 155 ? -6.424 5.244 -7.644 1.00 96.19 155 LEU A C 1
ATOM 1130 O O . LEU A 1 155 ? -5.257 5.389 -7.283 1.00 96.19 155 LEU A O 1
ATOM 1134 N N . ALA A 1 156 ? -7.301 4.466 -7.006 1.00 96.19 156 ALA A N 1
ATOM 1135 C CA . ALA A 1 156 ? -6.909 3.608 -5.894 1.00 96.19 156 ALA A CA 1
ATOM 1136 C C . ALA A 1 156 ? -5.849 2.598 -6.361 1.00 96.19 156 ALA A C 1
ATOM 1138 O O . ALA A 1 156 ? -5.946 2.042 -7.460 1.00 96.19 156 ALA A O 1
ATOM 1139 N N . MET A 1 157 ? -4.832 2.400 -5.530 1.00 97.62 157 MET A N 1
ATOM 1140 C CA . MET A 1 157 ? -3.743 1.456 -5.760 1.00 97.62 157 MET A CA 1
ATOM 1141 C C . MET A 1 157 ? -3.895 0.317 -4.759 1.00 97.62 157 MET A C 1
ATOM 1143 O O . MET A 1 157 ? -3.990 0.587 -3.565 1.00 97.62 157 MET A O 1
ATOM 1147 N N . GLU A 1 158 ? -3.930 -0.924 -5.228 1.00 97.81 158 GLU A N 1
ATOM 1148 C CA . GLU A 1 158 ? -3.889 -2.101 -4.361 1.00 97.81 158 GLU A CA 1
ATOM 1149 C C . GLU A 1 158 ? -2.482 -2.261 -3.775 1.00 97.81 158 GLU A C 1
ATOM 1151 O O . GLU A 1 158 ? -1.481 -1.904 -4.400 1.00 97.81 158 GLU A O 1
ATOM 1156 N N . LEU A 1 159 ? -2.382 -2.831 -2.579 1.00 97.12 159 LEU A N 1
ATOM 1157 C CA . LEU A 1 159 ? -1.095 -3.025 -1.915 1.00 97.12 159 LEU A CA 1
ATOM 1158 C C . LEU A 1 159 ? -0.187 -4.003 -2.686 1.00 97.12 159 LEU A C 1
ATOM 1160 O O . LEU A 1 159 ? 1.032 -3.849 -2.674 1.00 97.12 159 LEU A O 1
ATOM 1164 N N . ASP A 1 160 ? -0.777 -4.953 -3.418 1.00 97.25 160 ASP A N 1
ATOM 1165 C CA . ASP A 1 160 ? -0.060 -5.848 -4.339 1.00 97.25 160 ASP A CA 1
ATOM 1166 C C . ASP A 1 160 ? 0.561 -5.090 -5.518 1.00 97.25 160 ASP A C 1
ATOM 1168 O O . ASP A 1 160 ? 1.706 -5.329 -5.901 1.00 97.25 160 ASP A O 1
ATOM 1172 N N . GLU A 1 161 ? -0.178 -4.132 -6.079 1.00 97.94 161 GLU A N 1
ATOM 1173 C CA . GLU A 1 161 ? 0.311 -3.272 -7.157 1.00 97.94 161 GLU A CA 1
ATOM 1174 C C . GLU A 1 161 ? 1.418 -2.346 -6.653 1.00 97.94 161 GLU A C 1
ATOM 1176 O O . GLU A 1 161 ? 2.409 -2.131 -7.350 1.00 97.94 161 GLU A O 1
ATOM 1181 N N . PHE A 1 162 ? 1.275 -1.824 -5.430 1.00 97.75 162 PHE A N 1
ATOM 1182 C CA . PHE A 1 162 ? 2.318 -1.032 -4.792 1.00 97.75 162 PHE A CA 1
ATOM 1183 C C . PHE A 1 162 ? 3.601 -1.852 -4.610 1.00 97.75 162 PHE A C 1
ATOM 1185 O O . PHE A 1 162 ? 4.668 -1.384 -5.001 1.00 97.75 162 PHE A O 1
ATOM 1192 N N . ALA A 1 163 ? 3.509 -3.084 -4.093 1.00 97.50 163 ALA A N 1
ATOM 1193 C CA . ALA A 1 163 ? 4.658 -3.980 -3.949 1.00 97.50 163 ALA A CA 1
ATOM 1194 C C . ALA A 1 163 ? 5.330 -4.268 -5.300 1.00 97.50 163 ALA A C 1
ATOM 1196 O O . ALA A 1 163 ? 6.550 -4.166 -5.425 1.00 97.50 163 ALA A O 1
ATOM 1197 N N . LEU A 1 164 ? 4.538 -4.557 -6.335 1.00 97.62 164 LEU A N 1
ATOM 1198 C CA . LEU A 1 164 ? 5.042 -4.791 -7.686 1.00 97.62 164 LEU A CA 1
ATOM 1199 C C . LEU A 1 164 ? 5.818 -3.582 -8.232 1.00 97.62 164 LEU A C 1
ATOM 1201 O O . LEU A 1 164 ? 6.937 -3.736 -8.722 1.00 97.62 164 LEU A O 1
ATOM 1205 N N . LEU A 1 165 ? 5.237 -2.382 -8.141 1.00 97.38 165 LEU A N 1
ATOM 1206 C CA . LEU A 1 165 ? 5.863 -1.155 -8.637 1.00 97.38 165 LEU A CA 1
ATOM 1207 C C . LEU A 1 165 ? 7.099 -0.778 -7.819 1.00 97.38 165 LEU A C 1
ATOM 1209 O O . LEU A 1 165 ? 8.137 -0.463 -8.399 1.00 97.38 165 LEU A O 1
ATOM 1213 N N . HIS A 1 166 ? 7.003 -0.823 -6.490 1.00 97.06 166 HIS A N 1
ATOM 1214 C CA . HIS A 1 166 ? 8.098 -0.464 -5.600 1.00 97.06 166 HIS A CA 1
ATOM 1215 C C . HIS A 1 166 ? 9.298 -1.390 -5.813 1.00 97.06 166 HIS A C 1
ATOM 1217 O O . HIS A 1 166 ? 10.385 -0.899 -6.112 1.00 97.06 166 HIS A O 1
ATOM 1223 N N . GLY A 1 167 ? 9.097 -2.712 -5.773 1.00 96.38 167 GLY A N 1
ATOM 1224 C CA . GLY A 1 167 ? 10.173 -3.679 -6.003 1.00 96.38 167 GLY A CA 1
ATOM 1225 C C . GLY A 1 167 ? 10.844 -3.484 -7.364 1.00 96.38 167 GLY A C 1
ATOM 1226 O O . GLY A 1 167 ? 12.067 -3.379 -7.443 1.00 96.38 167 GLY A O 1
ATOM 1227 N N . HIS A 1 168 ? 10.055 -3.321 -8.431 1.00 97.06 168 HIS A N 1
ATOM 1228 C CA . HIS A 1 168 ? 10.602 -3.116 -9.773 1.00 97.06 168 HIS A CA 1
ATOM 1229 C C . HIS A 1 168 ? 11.403 -1.812 -9.913 1.00 97.06 168 HIS A C 1
ATOM 1231 O O . HIS A 1 168 ? 12.434 -1.775 -10.587 1.00 97.06 168 HIS A O 1
ATOM 1237 N N . ILE A 1 169 ? 10.938 -0.722 -9.298 1.00 96.44 169 ILE A N 1
ATOM 1238 C CA . ILE A 1 169 ? 11.649 0.561 -9.322 1.00 96.44 169 ILE A CA 1
ATOM 1239 C C . ILE A 1 169 ? 12.979 0.448 -8.574 1.00 96.44 169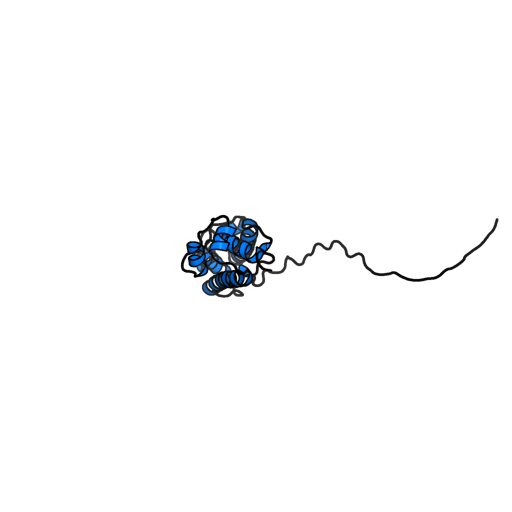 ILE A C 1
ATOM 1241 O O . ILE A 1 169 ? 14.002 0.901 -9.092 1.00 96.44 169 ILE A O 1
ATOM 1245 N N . GLU A 1 170 ? 12.983 -0.157 -7.384 1.00 96.06 170 GLU A N 1
ATOM 1246 C CA . GLU A 1 170 ? 14.200 -0.335 -6.584 1.00 96.06 170 GLU A CA 1
ATOM 1247 C C . GLU A 1 170 ? 15.213 -1.258 -7.274 1.00 96.06 170 GLU A C 1
ATOM 1249 O O . GLU A 1 170 ? 16.401 -0.945 -7.272 1.00 96.06 170 GLU A O 1
ATOM 1254 N N . GLU A 1 171 ? 14.764 -2.328 -7.947 1.00 95.81 171 GLU A N 1
ATOM 1255 C CA . GLU A 1 171 ? 15.618 -3.239 -8.738 1.00 95.81 171 GLU A CA 1
ATOM 1256 C C . GLU A 1 171 ? 16.436 -2.488 -9.810 1.00 95.81 171 GLU A C 1
ATOM 1258 O O . GLU A 1 171 ? 17.520 -2.914 -10.211 1.00 95.81 171 GLU A O 1
ATOM 1263 N N . ARG A 1 172 ? 15.920 -1.353 -10.299 1.00 95.06 172 ARG A N 1
ATOM 1264 C CA . ARG A 1 172 ? 16.515 -0.569 -11.393 1.00 95.06 172 ARG A CA 1
ATOM 1265 C C . ARG A 1 172 ? 17.335 0.629 -10.943 1.00 95.06 172 ARG A C 1
ATOM 1267 O O . ARG A 1 172 ? 17.904 1.314 -11.799 1.00 95.06 172 ARG A O 1
ATOM 1274 N N . LYS A 1 173 ? 17.417 0.895 -9.641 1.00 90.69 173 LYS A N 1
ATOM 1275 C CA . LYS A 1 173 ? 18.290 1.953 -9.129 1.00 90.69 173 LYS A CA 1
ATOM 1276 C C . LYS A 1 173 ? 19.773 1.559 -9.272 1.00 90.69 173 LYS A C 1
ATOM 1278 O O . LYS A 1 173 ? 20.101 0.376 -9.204 1.00 90.69 173 LYS A O 1
ATOM 1283 N N . PRO A 1 174 ? 20.660 2.538 -9.529 1.00 79.19 174 PRO A N 1
ATOM 1284 C CA . PRO A 1 174 ? 22.088 2.306 -9.758 1.00 79.19 174 PRO A CA 1
ATOM 1285 C C . PRO A 1 174 ? 22.899 2.023 -8.488 1.00 79.19 174 PRO A C 1
ATOM 1287 O O . PRO A 1 174 ? 22.520 2.523 -7.405 1.00 79.19 174 PRO A O 1
#

Foldseek 3Di:
DDDDDDDDDDDDDDQDDDDDDPPPPPCVVPPPQDQALLNPPPLLVDDLVRSLLVLLVLLLVLCVVQPPVRLCVQQVDPPSVVSVVSDRDWDWLLSSLSSNCSPVSYDHSVVSSLVLLVSLVVLCVQLVHALCNLCVQLVNPDHSVRNVCCSVVNDIHISSNSSSSSNSSSNRHD

Organism: NCBI:txid1227457